Protein AF-A0A964XV09-F1 (afdb_monomer_lite)

pLDDT: mean 97.21, std 4.97, range [58.84, 98.88]

Sequence (79 aa):
AFFNDAGVGKDDAGIAALAMLQARGVAGGTVSHMSARIGDSQDMWDHGVVSHVNALARAMGVLPGQPLKETLTRLAQSG

Foldseek 3Di:
DEFACCVCDPPSPSPVVQVVCVVVVHWYWYWYVVFAPHPDVVRCQPTTFTQGTHPNVVVLVDDGRHRPNVSVVVSVVVD

Secondary structure (DSSP, 8-state):
-EEE-TT--GGGTTTTHHHHHHTTT---EEE-TTTS-TT-HHHHHHH-BEEEE-HHHHHTT--TTSBHHHHHHHHHH--

Structure (mmCIF, N/CA/C/O backbone):
data_AF-A0A964XV09-F1
#
_entry.id   AF-A0A964XV09-F1
#
loop_
_atom_site.group_PDB
_atom_site.id
_atom_site.type_symbol
_atom_site.label_atom_id
_atom_site.label_alt_id
_atom_site.label_comp_id
_atom_site.label_asym_id
_atom_site.label_entity_id
_atom_site.label_seq_id
_atom_site.pdbx_PDB_ins_code
_atom_site.Cartn_x
_atom_site.Cartn_y
_atom_site.Cartn_z
_atom_site.occupancy
_atom_site.B_iso_or_equiv
_atom_site.auth_seq_id
_atom_site.auth_comp_id
_atom_site.auth_asym_id
_atom_site.auth_atom_id
_atom_site.pdbx_PDB_model_num
ATOM 1 N N . ALA A 1 1 ? -2.128 -5.930 6.314 1.00 95.19 1 ALA A N 1
ATOM 2 C CA . ALA A 1 1 ? -0.665 -5.694 6.331 1.00 95.19 1 ALA A CA 1
ATOM 3 C C . ALA A 1 1 ? -0.317 -4.568 5.363 1.00 95.19 1 ALA A C 1
ATOM 5 O O . ALA A 1 1 ? -0.946 -4.504 4.313 1.00 95.19 1 ALA A O 1
ATOM 6 N N . PHE A 1 2 ? 0.640 -3.698 5.701 1.00 97.94 2 PHE A N 1
ATOM 7 C CA . PHE A 1 2 ? 1.082 -2.600 4.829 1.00 97.94 2 PHE A CA 1
ATOM 8 C C . PHE A 1 2 ? 2.606 -2.527 4.725 1.00 97.94 2 PHE A C 1
ATOM 10 O O . PHE A 1 2 ? 3.300 -2.780 5.705 1.00 97.94 2 PHE A O 1
ATOM 17 N N . PHE A 1 3 ? 3.106 -2.200 3.532 1.00 98.25 3 PHE A N 1
ATOM 18 C CA . PHE A 1 3 ? 4.530 -2.054 3.192 1.00 98.25 3 PHE A CA 1
ATOM 19 C C . PHE A 1 3 ? 4.714 -0.941 2.142 1.00 98.25 3 PHE A C 1
ATOM 21 O O . PHE A 1 3 ? 3.731 -0.350 1.715 1.00 98.25 3 PHE A O 1
ATOM 28 N N . ASN A 1 4 ? 5.938 -0.587 1.748 1.00 98.50 4 ASN A N 1
ATOM 29 C CA . ASN A 1 4 ? 6.157 0.431 0.706 1.00 98.50 4 ASN A CA 1
ATOM 30 C C . ASN A 1 4 ? 6.075 -0.187 -0.692 1.00 98.50 4 ASN A C 1
ATOM 32 O O . ASN A 1 4 ? 6.565 -1.295 -0.882 1.00 98.50 4 ASN A O 1
ATOM 36 N N . ASP A 1 5 ? 5.533 0.545 -1.669 1.00 98.38 5 ASP A N 1
ATOM 37 C CA . ASP A 1 5 ? 5.536 0.096 -3.069 1.00 98.38 5 ASP A CA 1
ATOM 38 C C . ASP A 1 5 ? 6.916 0.161 -3.728 1.00 98.38 5 ASP A C 1
ATOM 40 O O . ASP A 1 5 ? 7.115 -0.456 -4.769 1.00 98.38 5 AS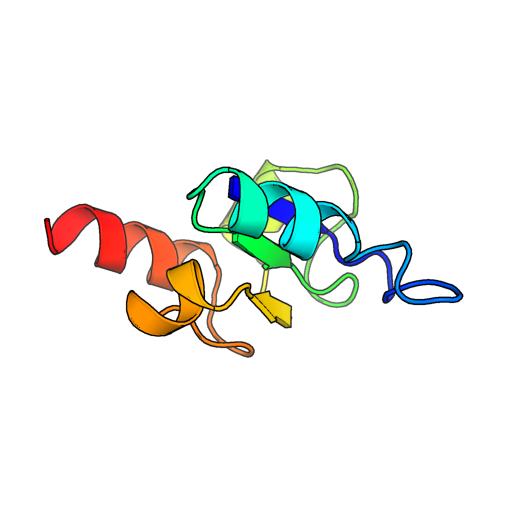P A O 1
ATOM 44 N N . ALA A 1 6 ? 7.857 0.908 -3.141 1.00 97.62 6 ALA A N 1
ATOM 45 C CA . ALA A 1 6 ? 9.213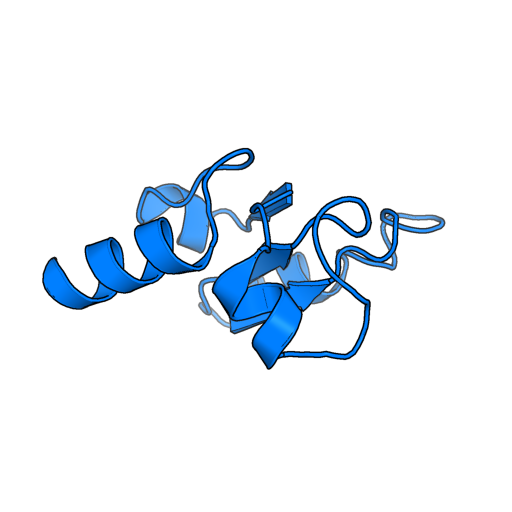 1.103 -3.649 1.00 97.62 6 ALA A CA 1
ATOM 46 C C . ALA A 1 6 ? 9.262 1.500 -5.141 1.00 97.62 6 ALA A C 1
ATOM 48 O O . ALA A 1 6 ? 10.137 1.057 -5.883 1.00 97.62 6 ALA A O 1
ATOM 49 N N . GLY A 1 7 ? 8.305 2.320 -5.591 1.00 97.50 7 GLY A N 1
ATOM 50 C CA . GLY A 1 7 ? 8.202 2.715 -6.999 1.00 97.50 7 GLY A CA 1
ATOM 51 C C . GLY A 1 7 ? 7.678 1.616 -7.912 1.00 97.50 7 GLY A C 1
ATOM 52 O O . GLY A 1 7 ? 7.922 1.666 -9.114 1.00 97.50 7 GLY A O 1
ATOM 53 N N . VAL A 1 8 ? 6.989 0.621 -7.344 1.00 98.25 8 VAL A N 1
ATOM 54 C CA . VAL A 1 8 ? 6.491 -0.614 -7.973 1.00 98.25 8 VAL A CA 1
ATOM 55 C C . VAL A 1 8 ? 7.611 -1.533 -8.467 1.00 98.25 8 VAL A C 1
ATOM 57 O O . VAL A 1 8 ? 7.500 -2.746 -8.337 1.00 98.25 8 VAL A O 1
ATOM 60 N N . GLY A 1 9 ? 8.729 -0.992 -8.941 1.00 96.81 9 GLY A N 1
ATOM 61 C CA . GLY A 1 9 ? 9.860 -1.762 -9.434 1.00 96.81 9 GLY A CA 1
ATOM 62 C C . GLY A 1 9 ? 9.566 -2.454 -10.765 1.00 96.81 9 GLY A C 1
ATOM 63 O O . GLY A 1 9 ? 8.462 -2.413 -11.306 1.00 96.81 9 GLY A O 1
ATOM 64 N N . LYS A 1 10 ? 10.598 -3.088 -11.321 1.00 97.81 10 LYS A N 1
ATOM 65 C CA . LYS A 1 10 ? 10.466 -3.879 -12.546 1.00 97.81 10 LYS A CA 1
ATOM 66 C C . LYS A 1 10 ? 9.541 -5.075 -12.289 1.00 97.81 10 LYS A C 1
ATOM 68 O O . LYS A 1 10 ? 9.668 -5.713 -11.247 1.00 97.81 10 LYS A O 1
ATOM 73 N N . ASP A 1 11 ? 8.668 -5.381 -13.247 1.00 97.12 11 ASP A N 1
ATOM 74 C CA . ASP A 1 11 ? 7.765 -6.541 -13.204 1.00 97.12 11 ASP A CA 1
ATOM 75 C C . ASP A 1 11 ? 6.921 -6.592 -11.910 1.00 97.12 11 ASP A C 1
ATOM 77 O O . ASP A 1 11 ? 6.745 -7.649 -11.306 1.00 97.12 11 ASP A O 1
ATOM 81 N N . ASP A 1 12 ? 6.449 -5.426 -11.449 1.00 97.81 12 ASP A N 1
ATOM 82 C CA . ASP A 1 12 ? 5.629 -5.258 -10.240 1.00 97.81 12 ASP A CA 1
ATOM 83 C C . ASP A 1 12 ? 6.286 -5.741 -8.926 1.00 97.81 12 ASP A C 1
ATOM 85 O O . ASP A 1 12 ? 5.603 -6.000 -7.929 1.00 97.81 12 ASP A O 1
ATOM 89 N N . ALA A 1 13 ? 7.620 -5.855 -8.881 1.00 97.94 13 ALA A N 1
ATOM 90 C CA . ALA A 1 13 ? 8.355 -6.448 -7.759 1.00 97.94 13 ALA A CA 1
ATOM 91 C C . ALA A 1 13 ? 8.036 -5.828 -6.382 1.00 97.94 13 ALA A C 1
ATOM 93 O O . ALA A 1 13 ? 7.912 -6.540 -5.384 1.00 97.94 13 ALA A O 1
ATOM 94 N N . GLY A 1 14 ? 7.868 -4.511 -6.322 1.00 97.88 14 GLY A N 1
ATOM 95 C CA . GLY A 1 14 ? 7.547 -3.740 -5.123 1.00 97.88 14 GLY A CA 1
ATOM 96 C C . GLY A 1 14 ? 6.114 -3.918 -4.619 1.00 97.88 14 GLY A C 1
ATOM 97 O O . GLY A 1 14 ? 5.828 -3.571 -3.477 1.00 97.88 14 GLY A O 1
ATOM 98 N N . ILE A 1 15 ? 5.219 -4.513 -5.416 1.00 98.62 15 ILE A N 1
ATOM 99 C CA . ILE A 1 15 ? 3.845 -4.845 -5.007 1.00 98.62 15 ILE A CA 1
ATOM 100 C C . ILE A 1 15 ? 3.539 -6.350 -5.062 1.00 98.62 15 ILE A C 1
ATOM 102 O O . ILE A 1 15 ? 2.443 -6.763 -4.681 1.00 98.62 15 ILE A O 1
ATOM 106 N N . ALA A 1 16 ? 4.494 -7.195 -5.464 1.00 98.12 16 ALA A N 1
ATOM 107 C CA . ALA A 1 16 ? 4.310 -8.639 -5.652 1.00 98.12 16 ALA A CA 1
ATOM 108 C C . ALA A 1 16 ? 3.744 -9.359 -4.410 1.00 98.12 16 ALA A C 1
ATOM 110 O O . ALA A 1 16 ? 2.932 -10.286 -4.516 1.00 98.12 16 ALA A O 1
ATOM 111 N N . ALA A 1 17 ? 4.099 -8.892 -3.208 1.00 98.12 17 ALA A N 1
ATOM 112 C CA . ALA A 1 17 ? 3.575 -9.442 -1.961 1.00 98.12 17 ALA A CA 1
ATOM 113 C C . ALA A 1 17 ? 2.047 -9.271 -1.811 1.00 98.12 17 ALA A C 1
ATOM 115 O O . ALA A 1 17 ? 1.428 -10.048 -1.086 1.00 98.12 17 ALA A O 1
ATOM 116 N N . LEU A 1 18 ? 1.399 -8.334 -2.518 1.00 98.62 18 LEU A N 1
ATOM 117 C CA . LEU A 1 18 ? -0.063 -8.180 -2.492 1.00 98.62 18 LEU A CA 1
ATOM 118 C C . LEU A 1 18 ? -0.784 -9.429 -3.011 1.00 98.62 18 LEU A C 1
ATOM 120 O O . LEU A 1 18 ? -1.764 -9.862 -2.398 1.00 98.62 18 LEU A O 1
ATOM 124 N N . ALA A 1 19 ? -0.278 -10.043 -4.085 1.00 98.31 19 ALA A N 1
ATOM 125 C CA . ALA A 1 19 ? -0.817 -11.297 -4.610 1.00 98.31 19 ALA A CA 1
ATOM 126 C C . ALA A 1 19 ? -0.605 -12.449 -3.613 1.00 98.31 19 ALA A C 1
ATOM 128 O O . ALA A 1 19 ? -1.520 -13.228 -3.342 1.00 98.31 19 ALA A O 1
ATOM 129 N N . MET A 1 20 ? 0.576 -12.506 -2.989 1.00 98.00 20 MET A N 1
ATOM 130 C CA . MET A 1 20 ? 0.894 -13.494 -1.953 1.00 98.00 20 MET A CA 1
ATOM 131 C C . MET A 1 20 ? 0.004 -13.368 -0.709 1.00 98.00 20 MET A C 1
ATOM 133 O O . MET A 1 20 ? -0.334 -14.383 -0.096 1.00 98.00 20 MET A O 1
ATOM 137 N N . LEU A 1 21 ? -0.352 -12.142 -0.315 1.00 98.62 21 LEU A N 1
ATOM 138 C CA . LEU A 1 21 ? -1.269 -11.859 0.790 1.00 98.62 21 LEU A CA 1
ATOM 139 C C . LEU A 1 21 ? -2.711 -12.205 0.410 1.00 98.62 21 LEU A C 1
ATOM 141 O O . LEU A 1 21 ? -3.414 -12.830 1.202 1.00 98.62 21 LEU A O 1
ATOM 145 N N . GLN A 1 22 ? -3.126 -11.884 -0.819 1.00 98.62 22 GLN A N 1
ATOM 146 C CA . GLN A 1 22 ? -4.452 -12.228 -1.336 1.00 98.62 22 GLN A CA 1
ATOM 147 C C . GLN A 1 22 ? -4.683 -13.743 -1.323 1.00 98.62 22 GLN A C 1
ATOM 149 O O . GLN A 1 22 ? -5.715 -14.197 -0.835 1.00 98.62 22 GLN A O 1
ATOM 154 N N . ALA A 1 23 ? -3.708 -14.527 -1.793 1.00 98.31 23 ALA A N 1
ATOM 155 C CA . ALA A 1 23 ? -3.779 -15.990 -1.791 1.00 98.31 23 ALA A CA 1
ATOM 156 C C . ALA A 1 23 ? -3.885 -16.594 -0.376 1.00 98.31 23 ALA A C 1
ATOM 158 O O . ALA A 1 23 ? -4.365 -17.711 -0.217 1.00 98.31 23 ALA A O 1
ATOM 159 N N . ARG A 1 24 ? -3.458 -15.853 0.656 1.00 98.31 24 ARG A N 1
ATOM 160 C CA . ARG A 1 24 ? -3.545 -16.246 2.072 1.00 98.31 24 ARG A CA 1
ATOM 161 C C . ARG A 1 24 ? -4.758 -15.657 2.798 1.00 98.31 24 ARG A C 1
ATOM 163 O O . ARG A 1 24 ? -4.863 -15.821 4.008 1.00 98.31 24 ARG A O 1
ATOM 170 N N . GLY A 1 25 ? -5.645 -14.948 2.098 1.00 98.06 25 GLY A N 1
ATOM 171 C CA . GLY A 1 25 ? -6.810 -14.305 2.712 1.00 98.06 25 GLY A CA 1
ATOM 172 C C . GLY A 1 25 ? -6.462 -13.120 3.619 1.00 98.06 25 GLY A C 1
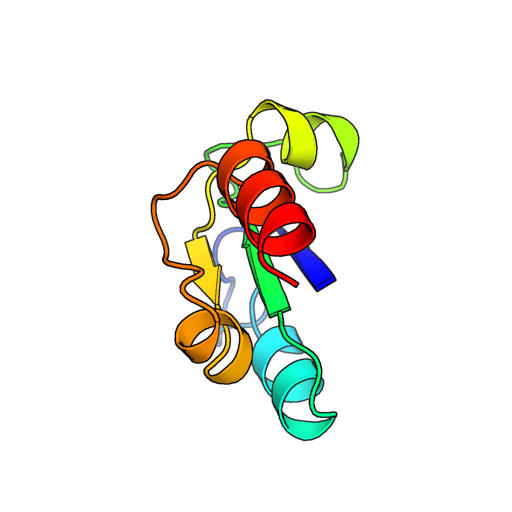ATOM 173 O O . GLY A 1 25 ? -7.228 -12.796 4.521 1.00 98.06 25 GLY A O 1
ATOM 174 N N . VAL A 1 26 ? -5.315 -12.468 3.407 1.00 98.44 26 VAL A N 1
ATOM 175 C CA . VAL A 1 26 ? -4.878 -11.316 4.208 1.00 98.44 26 VAL A CA 1
ATOM 176 C C . VAL A 1 26 ? -5.102 -10.024 3.429 1.00 98.44 26 VAL A C 1
ATOM 178 O O . VAL A 1 26 ? -4.572 -9.850 2.330 1.00 98.44 26 VAL A O 1
ATOM 181 N N . ALA A 1 27 ? -5.858 -9.088 4.007 1.00 98.25 27 ALA A N 1
ATOM 182 C CA . ALA A 1 27 ? -6.028 -7.752 3.444 1.00 98.25 27 ALA A CA 1
ATOM 183 C C . ALA A 1 27 ? -4.684 -7.011 3.462 1.00 98.25 27 ALA A C 1
ATOM 185 O O . ALA A 1 27 ? -4.022 -6.904 4.505 1.00 98.25 27 ALA A O 1
ATOM 186 N N . GLY A 1 28 ? -4.258 -6.526 2.299 1.00 98.44 28 GLY A N 1
ATOM 187 C CA . GLY A 1 28 ? -2.952 -5.909 2.126 1.00 98.44 28 GLY A CA 1
ATOM 188 C C . GLY A 1 28 ? -2.988 -4.684 1.2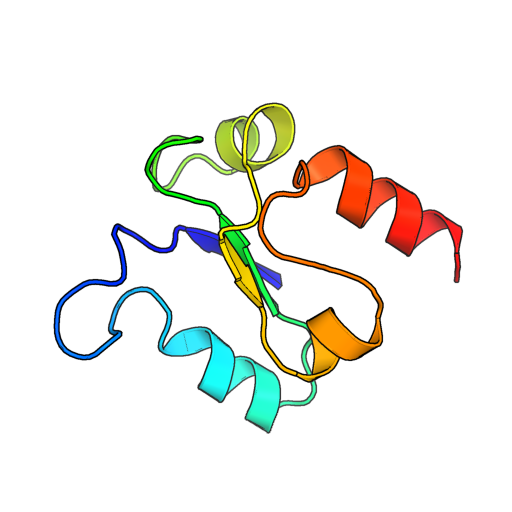31 1.00 98.44 28 GLY A C 1
ATOM 189 O O . GLY A 1 28 ? -3.775 -4.617 0.287 1.00 98.44 28 GLY A O 1
ATOM 190 N N . GLY A 1 29 ? -2.097 -3.743 1.516 1.00 98.62 29 GLY A N 1
ATOM 191 C CA . GLY A 1 29 ? -1.858 -2.587 0.669 1.00 98.62 29 GLY A CA 1
ATOM 192 C C . GLY A 1 29 ? -0.433 -2.073 0.788 1.00 98.62 29 GLY A C 1
ATOM 193 O O . GLY A 1 29 ? 0.355 -2.556 1.602 1.00 98.62 29 GLY A O 1
ATOM 194 N N . THR A 1 30 ? -0.106 -1.098 -0.044 1.00 98.81 30 THR A N 1
ATOM 195 C CA . THR A 1 30 ? 1.195 -0.439 -0.068 1.00 98.81 30 THR A CA 1
ATOM 196 C C . THR A 1 30 ? 1.056 1.051 0.189 1.00 98.81 30 THR A C 1
ATOM 198 O O . THR A 1 30 ? 0.012 1.641 -0.081 1.00 98.81 30 THR A O 1
ATOM 201 N N . VAL A 1 31 ? 2.125 1.659 0.688 1.00 98.81 31 VAL A N 1
ATOM 202 C CA . VAL A 1 31 ? 2.309 3.105 0.800 1.00 98.81 31 VAL A CA 1
ATOM 203 C C . VAL A 1 31 ? 3.145 3.596 -0.377 1.00 98.81 31 VAL A C 1
ATOM 205 O O . VAL A 1 31 ? 4.103 2.929 -0.776 1.00 98.81 31 VAL A O 1
ATOM 208 N N . SER A 1 32 ? 2.785 4.757 -0.923 1.00 98.56 32 SER A N 1
ATOM 209 C CA . SER A 1 32 ? 3.546 5.424 -1.977 1.00 98.56 32 SER A CA 1
ATOM 210 C C . SER A 1 32 ? 4.931 5.831 -1.481 1.00 98.56 32 SER A C 1
ATOM 212 O O . SER A 1 32 ? 5.041 6.597 -0.519 1.00 98.56 32 SER A O 1
ATOM 214 N N . HIS A 1 33 ? 5.978 5.414 -2.195 1.00 98.00 33 HIS A N 1
ATOM 215 C CA . HIS A 1 33 ? 7.357 5.878 -1.987 1.00 98.00 33 HIS A CA 1
ATOM 216 C C . HIS A 1 33 ? 7.536 7.406 -2.103 1.00 98.00 33 HIS A C 1
ATOM 218 O O . HIS A 1 33 ? 8.554 7.934 -1.667 1.00 98.00 33 HIS A O 1
ATOM 224 N N . MET A 1 34 ? 6.562 8.126 -2.675 1.00 98.31 34 MET A N 1
ATOM 225 C CA . MET A 1 34 ? 6.557 9.595 -2.734 1.00 98.31 34 MET A CA 1
ATOM 226 C C . MET A 1 34 ? 5.971 10.254 -1.477 1.00 98.31 34 MET A C 1
ATOM 228 O O . MET A 1 34 ? 6.055 11.469 -1.336 1.00 98.31 34 MET A O 1
ATOM 232 N N . SER A 1 35 ? 5.345 9.476 -0.590 1.00 98.62 35 SER A N 1
ATOM 233 C CA . SER A 1 35 ? 4.639 9.983 0.599 1.00 98.62 35 SER A CA 1
ATOM 234 C C . SER A 1 35 ? 5.324 9.653 1.923 1.00 98.62 35 SER A C 1
ATOM 236 O O . SER A 1 35 ? 5.102 10.352 2.905 1.00 98.62 35 SER A O 1
ATOM 238 N N . ALA A 1 36 ? 6.149 8.604 1.958 1.00 98.25 36 ALA A N 1
ATOM 239 C CA . ALA A 1 36 ? 6.846 8.168 3.162 1.00 98.25 36 ALA A CA 1
ATOM 240 C C . ALA A 1 36 ? 8.180 7.491 2.828 1.00 98.25 36 ALA A C 1
ATOM 242 O O . ALA A 1 36 ? 8.372 6.938 1.742 1.00 98.25 36 ALA A O 1
ATOM 243 N N . ARG A 1 37 ? 9.100 7.509 3.793 1.00 98.44 37 ARG A N 1
ATOM 244 C CA . ARG A 1 37 ? 10.415 6.873 3.705 1.00 98.44 37 ARG A CA 1
ATOM 245 C C . ARG A 1 37 ? 10.292 5.349 3.722 1.00 98.44 37 ARG A C 1
ATOM 247 O O . ARG A 1 37 ? 9.636 4.748 4.574 1.00 98.44 37 ARG A O 1
ATOM 254 N N . ILE A 1 38 ? 10.994 4.706 2.792 1.00 98.25 38 ILE A N 1
ATOM 255 C CA . ILE A 1 38 ? 11.034 3.246 2.697 1.00 98.25 38 ILE A CA 1
ATOM 256 C C . ILE A 1 38 ? 11.752 2.668 3.920 1.00 98.25 38 ILE A C 1
ATOM 258 O O . ILE A 1 38 ? 12.868 3.068 4.242 1.00 98.25 38 ILE A O 1
ATOM 262 N N . GLY A 1 39 ? 11.114 1.697 4.575 1.00 96.88 39 GLY A N 1
ATOM 263 C CA . GLY A 1 39 ? 11.664 1.020 5.753 1.00 96.88 39 GLY A CA 1
ATOM 264 C C . GLY A 1 39 ? 11.432 1.751 7.079 1.00 96.88 39 GLY A C 1
ATOM 265 O O . GLY A 1 39 ? 11.793 1.210 8.119 1.00 96.88 39 GLY A O 1
ATOM 266 N N . ASP A 1 40 ? 10.793 2.924 7.065 1.00 98.38 40 ASP A N 1
ATOM 267 C CA . ASP A 1 40 ? 10.389 3.649 8.272 1.00 98.38 40 ASP A CA 1
ATOM 268 C C . ASP A 1 40 ? 8.881 3.483 8.503 1.00 98.38 40 ASP A C 1
ATOM 270 O O . ASP A 1 40 ? 8.048 4.140 7.876 1.00 98.38 40 ASP A O 1
ATOM 274 N N . SER A 1 41 ? 8.514 2.580 9.414 1.00 97.06 41 SER A N 1
ATOM 275 C CA . SER A 1 41 ? 7.109 2.297 9.714 1.00 97.06 41 SER A CA 1
ATOM 276 C C . SER A 1 41 ? 6.378 3.473 10.361 1.00 97.06 41 SER A C 1
ATOM 278 O O . SER A 1 41 ? 5.167 3.591 10.182 1.00 97.06 41 SER A O 1
ATOM 280 N N . GLN A 1 42 ? 7.080 4.323 11.117 1.00 98.44 42 GLN A N 1
ATOM 281 C CA . GLN A 1 42 ? 6.456 5.471 11.771 1.00 98.44 42 GLN A CA 1
ATOM 282 C C . GLN A 1 42 ? 6.131 6.549 10.737 1.00 98.44 42 GLN A C 1
ATOM 284 O O . GLN A 1 42 ? 5.027 7.083 10.733 1.00 98.44 42 GLN A O 1
ATOM 289 N N . ASP A 1 43 ? 7.048 6.804 9.804 1.00 98.69 43 ASP A N 1
ATOM 290 C CA . ASP A 1 43 ? 6.814 7.744 8.708 1.00 98.69 43 ASP A CA 1
ATOM 291 C C . ASP A 1 43 ? 5.703 7.268 7.766 1.00 98.69 43 ASP A C 1
ATOM 293 O O . ASP A 1 43 ? 4.831 8.045 7.382 1.00 98.69 43 ASP A O 1
ATOM 297 N N . MET A 1 44 ? 5.673 5.966 7.454 1.00 98.31 44 MET A N 1
ATOM 298 C CA . MET A 1 44 ? 4.554 5.354 6.732 1.00 98.31 44 MET A CA 1
ATOM 299 C C . MET A 1 44 ? 3.226 5.565 7.456 1.00 98.31 44 MET A C 1
ATOM 301 O O . MET A 1 44 ? 2.210 5.811 6.811 1.00 98.31 44 MET A O 1
ATOM 305 N N . TRP A 1 45 ? 3.218 5.430 8.782 1.00 98.44 45 TRP A N 1
ATOM 306 C CA . TRP A 1 45 ? 2.015 5.619 9.579 1.00 98.44 45 TRP A CA 1
ATOM 307 C C . TRP A 1 45 ? 1.558 7.075 9.562 1.00 98.44 45 TRP A C 1
ATOM 309 O O . TRP A 1 45 ? 0.397 7.341 9.269 1.00 98.44 45 TRP A O 1
ATOM 319 N N . ASP A 1 46 ? 2.447 8.025 9.832 1.00 98.50 46 ASP A N 1
ATOM 320 C CA . ASP A 1 46 ? 2.049 9.421 10.001 1.00 98.50 46 ASP A CA 1
ATOM 321 C C . ASP A 1 46 ? 1.824 10.165 8.676 1.00 98.50 46 ASP A C 1
ATOM 323 O O . ASP A 1 46 ? 0.935 11.015 8.614 1.00 98.50 46 ASP A O 1
ATOM 327 N N . HIS A 1 47 ? 2.564 9.827 7.614 1.00 98.56 47 HIS A N 1
ATOM 328 C CA . HIS A 1 47 ? 2.552 10.565 6.340 1.00 98.56 47 HIS A CA 1
ATOM 329 C C . HIS A 1 47 ? 2.154 9.719 5.124 1.00 98.56 47 HIS A C 1
ATOM 331 O O . HIS A 1 47 ? 1.886 10.260 4.050 1.00 98.56 47 HIS A O 1
ATOM 337 N N . GLY A 1 48 ? 2.105 8.394 5.269 1.00 98.69 48 GLY A N 1
ATOM 338 C CA . GLY A 1 48 ? 1.903 7.492 4.146 1.00 98.69 48 GLY A CA 1
ATOM 339 C C . GLY A 1 48 ? 0.544 7.652 3.468 1.00 98.69 48 GLY A C 1
ATOM 340 O O . GLY A 1 48 ? -0.505 7.712 4.112 1.00 98.69 48 GLY A O 1
ATOM 341 N N . VAL A 1 49 ? 0.563 7.634 2.138 1.00 98.88 49 VAL A N 1
ATOM 342 C CA . VAL A 1 49 ? -0.622 7.561 1.280 1.00 98.88 49 VAL A CA 1
ATOM 343 C C . VAL A 1 49 ? -0.693 6.174 0.658 1.00 98.88 49 VAL A C 1
ATOM 345 O O . VAL A 1 49 ? 0.291 5.688 0.098 1.00 98.88 49 VAL A O 1
ATOM 348 N N . VAL A 1 50 ? -1.859 5.531 0.737 1.00 98.81 50 VAL A N 1
ATOM 349 C CA . VAL A 1 50 ? -2.094 4.213 0.134 1.00 98.81 50 VAL A CA 1
ATOM 350 C C . VAL A 1 50 ? -1.906 4.303 -1.384 1.00 98.81 50 VAL A C 1
ATOM 352 O O . VAL A 1 50 ? -2.536 5.140 -2.026 1.00 98.81 50 VAL A O 1
ATOM 355 N N . SER A 1 51 ? -1.074 3.445 -1.980 1.00 98.75 51 SER A N 1
ATOM 356 C CA . SER A 1 51 ? -0.827 3.436 -3.432 1.00 98.75 51 SER A CA 1
ATOM 357 C C . SER A 1 51 ? -1.471 2.256 -4.155 1.00 98.75 51 SER A C 1
ATOM 359 O O . SER A 1 51 ? -2.120 2.448 -5.178 1.00 98.75 51 SER A O 1
ATOM 361 N N . HIS A 1 52 ? -1.358 1.045 -3.614 1.00 98.81 52 HIS A N 1
ATOM 362 C CA . HIS A 1 52 ? -1.957 -0.162 -4.182 1.00 98.81 52 HIS A CA 1
ATOM 363 C C . HIS A 1 52 ? -2.586 -0.995 -3.072 1.00 98.81 52 HIS A C 1
ATOM 365 O O . HIS A 1 52 ? -2.161 -0.953 -1.920 1.00 98.81 52 HIS A O 1
ATOM 371 N N . VAL A 1 53 ? -3.614 -1.763 -3.413 1.00 98.88 53 VAL A N 1
ATOM 372 C CA . VAL A 1 53 ? -4.321 -2.648 -2.482 1.00 98.88 53 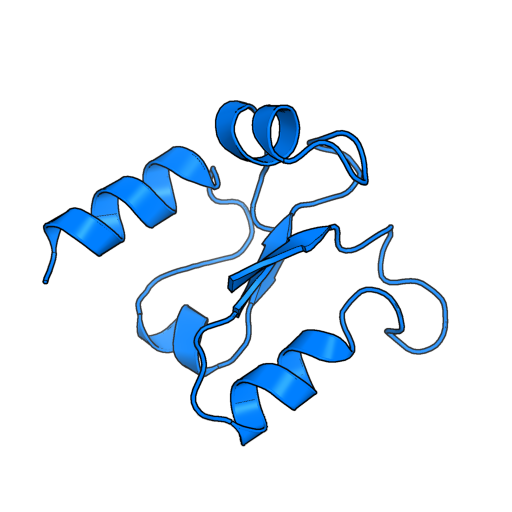VAL A CA 1
ATOM 373 C C . VAL A 1 53 ? -4.692 -3.938 -3.192 1.00 98.88 53 VAL A C 1
ATOM 375 O O . VAL A 1 53 ? -4.955 -3.932 -4.396 1.00 98.88 53 VAL A O 1
ATOM 378 N N . ASN A 1 54 ? -4.738 -5.047 -2.456 1.00 98.75 54 ASN A N 1
ATOM 379 C CA . ASN A 1 54 ? -5.315 -6.277 -2.986 1.00 98.75 54 ASN A CA 1
ATOM 380 C C . ASN A 1 54 ? -6.853 -6.236 -2.965 1.00 98.75 54 ASN A C 1
ATOM 382 O O . ASN A 1 54 ? -7.469 -5.342 -2.378 1.00 98.75 54 ASN A O 1
ATOM 386 N N . ALA A 1 55 ? -7.484 -7.209 -3.628 1.00 98.62 55 ALA A N 1
ATOM 387 C CA . ALA A 1 55 ? -8.938 -7.258 -3.772 1.00 98.62 55 ALA A CA 1
ATOM 388 C C . ALA A 1 55 ? -9.656 -7.305 -2.414 1.00 98.62 55 ALA A C 1
ATOM 390 O O . ALA A 1 55 ? -10.685 -6.655 -2.244 1.00 98.62 55 ALA A O 1
ATOM 391 N N . LEU A 1 56 ? -9.090 -8.018 -1.436 1.00 98.44 56 LEU A N 1
ATOM 392 C CA . LEU A 1 56 ? -9.666 -8.112 -0.098 1.00 98.44 56 LEU A CA 1
ATOM 393 C C . LEU A 1 56 ? -9.641 -6.768 0.647 1.00 98.44 56 LEU A C 1
ATOM 395 O O . LEU A 1 56 ? -10.668 -6.353 1.174 1.00 98.44 56 LEU A O 1
ATOM 399 N N . ALA A 1 57 ? -8.511 -6.054 0.647 1.00 98.31 57 ALA A N 1
ATOM 400 C CA . ALA A 1 57 ? -8.439 -4.715 1.238 1.00 98.31 57 ALA A CA 1
ATOM 401 C C . ALA A 1 57 ? -9.377 -3.727 0.527 1.00 98.31 57 ALA A C 1
ATOM 403 O O . ALA A 1 57 ? -10.042 -2.921 1.178 1.00 98.31 57 ALA A O 1
ATOM 404 N N . ARG A 1 58 ? -9.502 -3.839 -0.801 1.00 98.44 58 ARG A N 1
ATOM 405 C CA . ARG A 1 58 ? -10.443 -3.030 -1.582 1.00 98.44 58 ARG A CA 1
ATOM 406 C C . ARG A 1 58 ? -11.901 -3.294 -1.204 1.00 98.44 58 ARG A C 1
ATOM 408 O O . ARG A 1 58 ? -12.670 -2.347 -1.080 1.00 98.44 58 ARG A O 1
ATOM 415 N N . ALA A 1 59 ? -12.276 -4.554 -0.983 1.00 98.00 59 ALA A N 1
ATOM 416 C CA . ALA A 1 59 ? -13.615 -4.929 -0.521 1.00 98.00 59 ALA A CA 1
ATOM 417 C C . ALA A 1 59 ? -13.931 -4.393 0.889 1.00 98.00 59 ALA A C 1
ATOM 419 O O . ALA A 1 59 ? -15.091 -4.148 1.202 1.00 98.00 59 ALA A O 1
ATOM 420 N N . MET A 1 60 ? -12.904 -4.157 1.710 1.00 96.81 60 MET A N 1
ATOM 421 C CA . MET A 1 60 ? -13.015 -3.509 3.024 1.00 96.81 60 MET A CA 1
ATOM 422 C C . MET A 1 60 ? -13.057 -1.969 2.948 1.00 96.81 60 MET A C 1
ATOM 424 O O . MET A 1 60 ? -13.063 -1.305 3.979 1.00 96.81 60 MET A O 1
ATOM 428 N N . GLY A 1 61 ? -13.067 -1.380 1.747 1.00 96.75 61 GLY A N 1
ATOM 429 C CA . GLY A 1 61 ? -13.162 0.071 1.556 1.00 96.75 61 GLY A CA 1
ATOM 430 C C . GLY A 1 61 ? -11.830 0.825 1.608 1.00 96.75 61 GLY A C 1
ATOM 431 O O . GLY A 1 61 ? -11.834 2.056 1.566 1.00 96.75 61 GLY A O 1
ATOM 432 N N . VAL A 1 62 ? -10.695 0.119 1.657 1.00 98.25 62 VAL A N 1
ATOM 433 C CA . VAL A 1 62 ? -9.367 0.734 1.529 1.00 98.25 62 VAL A CA 1
ATOM 434 C C . VAL A 1 62 ? -9.097 1.022 0.054 1.00 98.25 62 VAL A C 1
ATOM 436 O O . VAL A 1 62 ? -9.101 0.107 -0.773 1.00 98.25 62 VAL A O 1
ATOM 439 N N . LEU A 1 63 ? -8.834 2.282 -0.286 1.00 98.19 63 LEU A N 1
ATOM 440 C CA . LEU A 1 63 ? -8.613 2.725 -1.662 1.00 98.19 63 LEU A CA 1
ATOM 441 C C . LEU A 1 63 ? -7.285 3.488 -1.807 1.00 98.19 63 LEU A C 1
ATOM 443 O O . LEU A 1 63 ? -6.888 4.210 -0.890 1.00 98.19 63 LEU A O 1
ATOM 447 N N . PRO A 1 64 ? -6.610 3.382 -2.968 1.00 98.62 64 PRO A N 1
ATOM 448 C CA . PRO A 1 64 ? -5.483 4.246 -3.300 1.00 98.62 64 PRO A CA 1
ATOM 449 C C . PRO A 1 64 ? -5.819 5.738 -3.188 1.00 98.62 64 PRO A C 1
ATOM 451 O O . PRO A 1 64 ? -6.943 6.155 -3.465 1.00 98.62 64 PRO A O 1
ATOM 454 N N . GLY A 1 65 ? -4.825 6.537 -2.804 1.00 98.62 65 GLY A N 1
ATOM 455 C CA . GLY A 1 65 ? -4.938 7.980 -2.594 1.00 98.62 65 GLY A CA 1
ATOM 456 C C . GLY A 1 65 ? -5.393 8.385 -1.190 1.00 98.62 65 GLY A C 1
ATOM 457 O O . GLY A 1 65 ? -5.331 9.565 -0.856 1.00 98.62 65 GLY A O 1
ATOM 458 N N . GLN A 1 66 ? -5.820 7.441 -0.348 1.00 98.56 66 GLN A N 1
ATOM 459 C CA . GLN A 1 66 ? -6.239 7.746 1.020 1.00 98.56 66 GLN A CA 1
ATOM 460 C C . GLN A 1 66 ? -5.035 7.824 1.982 1.00 98.56 66 GLN A C 1
ATOM 462 O O . GLN A 1 66 ? -4.079 7.056 1.819 1.00 98.56 66 GLN A O 1
ATOM 467 N N . PRO A 1 67 ? -5.075 8.682 3.023 1.00 98.69 67 PRO A N 1
ATOM 468 C CA . PRO A 1 67 ? -4.083 8.659 4.098 1.00 98.69 67 PRO A CA 1
ATOM 469 C C . PRO A 1 67 ? -4.124 7.323 4.849 1.00 98.69 67 PRO A C 1
ATOM 471 O O . PRO A 1 67 ? -5.200 6.873 5.261 1.00 98.69 67 PRO A O 1
ATOM 474 N N . LEU A 1 68 ? -2.967 6.685 5.051 1.00 98.56 68 LEU A N 1
ATOM 475 C CA . LEU A 1 68 ? -2.872 5.341 5.630 1.00 98.56 68 LEU A CA 1
ATOM 476 C C . LEU A 1 68 ? -3.503 5.285 7.024 1.00 98.56 68 LEU A C 1
ATOM 478 O O . LEU A 1 68 ? -4.394 4.472 7.274 1.00 98.56 68 LEU A O 1
ATOM 482 N N . LYS A 1 69 ? -3.047 6.162 7.922 1.00 98.50 69 LYS A N 1
ATOM 483 C CA . LYS A 1 69 ? -3.483 6.203 9.321 1.00 98.50 69 LYS A CA 1
ATOM 484 C C . LYS A 1 69 ? -4.970 6.453 9.458 1.00 98.50 69 LYS A C 1
ATOM 486 O O . LYS A 1 69 ? -5.644 5.678 10.125 1.00 98.50 69 LYS A O 1
ATOM 491 N N . GLU A 1 70 ? -5.504 7.460 8.771 1.00 98.38 70 GLU A N 1
ATOM 492 C CA . GLU A 1 70 ? -6.941 7.742 8.814 1.00 98.38 70 GLU A CA 1
ATOM 493 C C . GLU A 1 70 ? -7.761 6.538 8.331 1.00 98.38 70 GLU A C 1
ATOM 495 O O . GLU A 1 70 ? -8.724 6.131 8.981 1.00 98.38 70 GLU A O 1
ATOM 500 N N . THR A 1 71 ? -7.341 5.923 7.223 1.00 97.62 71 THR A N 1
ATOM 501 C CA . THR A 1 71 ? -8.040 4.779 6.627 1.00 97.62 71 THR A CA 1
ATOM 502 C C . THR A 1 71 ? -8.058 3.576 7.562 1.00 97.62 71 THR A C 1
ATOM 504 O O . THR A 1 71 ? -9.117 2.992 7.796 1.00 97.62 71 THR A O 1
ATOM 507 N N . LEU A 1 72 ? -6.904 3.207 8.125 1.00 96.94 72 LEU A N 1
ATOM 508 C CA . LEU A 1 72 ? -6.792 2.034 8.991 1.00 96.94 72 LEU A CA 1
ATOM 509 C C . LEU A 1 72 ? -7.400 2.259 10.374 1.00 96.94 72 LEU A C 1
ATOM 511 O O . LEU A 1 72 ? -8.011 1.338 10.911 1.00 96.94 72 LEU A O 1
ATOM 515 N N . THR A 1 73 ? -7.295 3.468 10.931 1.00 97.38 73 THR A N 1
ATOM 516 C CA . THR A 1 73 ? -7.990 3.823 12.173 1.00 97.38 73 THR A CA 1
ATOM 517 C C . THR A 1 73 ? -9.502 3.732 11.994 1.00 97.38 73 THR A C 1
ATOM 519 O O . THR A 1 73 ? -10.165 3.126 12.832 1.00 97.38 73 THR A O 1
ATOM 522 N N . ARG A 1 74 ? -10.047 4.253 10.885 1.00 96.00 74 ARG A N 1
ATOM 523 C CA . ARG A 1 74 ? -11.482 4.153 10.587 1.00 96.00 74 ARG A CA 1
ATOM 524 C C . ARG A 1 74 ? -11.924 2.699 10.441 1.00 96.00 74 ARG A C 1
ATOM 526 O O . ARG A 1 74 ? -12.927 2.314 11.034 1.00 96.00 74 ARG A O 1
ATOM 533 N N . LEU A 1 75 ? -11.162 1.891 9.699 1.00 94.00 75 LEU A N 1
ATOM 534 C CA . LEU A 1 75 ? -11.454 0.470 9.488 1.00 94.00 75 LEU A CA 1
ATOM 535 C C . LEU A 1 75 ? -11.451 -0.323 10.806 1.00 94.00 75 LEU A C 1
ATOM 537 O O . LEU A 1 75 ? -12.346 -1.127 11.041 1.00 94.00 75 LEU A O 1
ATOM 541 N N . ALA A 1 76 ? -10.484 -0.067 11.690 1.00 92.94 76 ALA A N 1
ATOM 542 C CA . ALA A 1 76 ? -10.400 -0.720 12.998 1.00 92.94 76 ALA A CA 1
ATOM 543 C C . ALA A 1 76 ? -11.55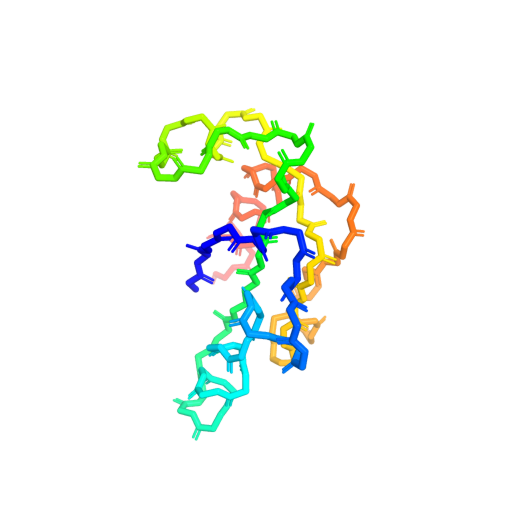7 -0.354 13.946 1.00 92.94 76 ALA A C 1
ATOM 545 O O . ALA A 1 76 ? -11.816 -1.083 14.894 1.00 92.94 76 ALA A O 1
ATOM 546 N N . GLN A 1 77 ? -12.234 0.770 13.702 1.00 91.62 77 GLN A N 1
ATOM 547 C CA . GLN A 1 77 ? -13.396 1.225 14.471 1.00 91.62 77 GLN A CA 1
ATOM 548 C C . GLN A 1 77 ? -14.735 0.756 13.883 1.00 91.62 77 GLN A C 1
ATOM 550 O O . GLN A 1 77 ? -15.771 0.965 14.508 1.00 91.62 77 GLN A O 1
ATOM 555 N N . SER A 1 78 ? -14.736 0.188 12.672 1.00 79.38 78 SER A N 1
ATOM 556 C CA . SER A 1 78 ? -15.954 -0.251 11.970 1.00 79.38 78 SER A CA 1
ATOM 557 C C . SER A 1 78 ? -16.234 -1.755 12.089 1.00 79.38 78 SER A C 1
ATOM 559 O O . SER A 1 78 ? -17.210 -2.229 11.507 1.00 79.38 78 SER A O 1
ATOM 561 N N . GLY A 1 79 ? -15.403 -2.488 12.834 1.00 58.84 79 GLY A N 1
ATOM 562 C CA . GLY A 1 79 ? -15.627 -3.883 13.234 1.00 58.84 79 GLY A CA 1
ATOM 563 C C . GLY A 1 79 ? -15.962 -3.986 14.711 1.00 58.84 79 GLY A C 1
ATOM 564 O O . GLY A 1 79 ? -16.701 -4.933 15.055 1.00 58.84 79 GLY A O 1
#

Radius of gyration: 11.67 Å; chains: 1; bounding box: 28×27×28 Å